Protein AF-A0A4Q3VGS5-F1 (afdb_monomer_lite)

Radius of gyration: 15.01 Å; chains: 1; bounding box: 31×17×40 Å

Structure (mmCIF, N/CA/C/O backbone):
data_AF-A0A4Q3VGS5-F1
#
_entry.id   AF-A0A4Q3VGS5-F1
#
loop_
_atom_site.group_PDB
_atom_site.id
_atom_site.type_symbol
_atom_site.label_atom_id
_atom_site.label_alt_id
_atom_site.label_comp_id
_atom_site.label_asym_id
_atom_site.label_entity_id
_atom_site.label_seq_id
_atom_site.pdbx_PDB_ins_code
_atom_site.Cartn_x
_atom_site.Cartn_y
_atom_site.Cartn_z
_atom_site.occupancy
_atom_site.B_iso_or_equiv
_atom_site.auth_seq_id
_atom_site.auth_comp_id
_atom_site.auth_asym_id
_atom_site.auth_atom_id
_atom_site.pdbx_PDB_model_num
ATOM 1 N N . MET A 1 1 ? -11.404 8.505 12.798 1.00 58.59 1 MET A N 1
ATOM 2 C CA . MET A 1 1 ? -10.579 7.700 13.724 1.00 58.59 1 MET A CA 1
ATOM 3 C C . MET A 1 1 ? -11.371 7.186 14.932 1.00 58.59 1 MET A C 1
ATOM 5 O O . MET A 1 1 ? -10.775 6.544 15.788 1.00 58.59 1 MET A O 1
ATOM 9 N N . LEU A 1 2 ? -12.696 7.394 14.996 1.00 62.38 2 LEU A N 1
ATOM 10 C CA . LEU A 1 2 ? -13.499 7.018 16.166 1.00 62.38 2 LEU A CA 1
ATOM 11 C C . LEU A 1 2 ? -13.453 5.509 16.471 1.00 62.38 2 LEU A C 1
ATOM 13 O O . LEU A 1 2 ? -13.341 5.135 17.630 1.00 62.38 2 LEU A O 1
ATOM 17 N N . LYS A 1 3 ? -13.470 4.650 15.440 1.00 66.94 3 LYS A N 1
ATOM 18 C CA . LYS A 1 3 ? -13.556 3.184 15.603 1.00 66.94 3 LYS A CA 1
ATOM 19 C C . LYS A 1 3 ? -12.352 2.508 16.258 1.00 66.94 3 LYS A C 1
ATOM 21 O O . LYS A 1 3 ? -12.507 1.471 16.887 1.00 66.94 3 LYS A O 1
ATOM 26 N N . MET A 1 4 ? -11.153 3.059 16.081 1.00 71.75 4 MET A N 1
ATOM 27 C CA . MET A 1 4 ? -9.941 2.534 16.726 1.00 71.75 4 MET A CA 1
ATOM 28 C C . MET A 1 4 ? -9.774 3.133 18.125 1.00 71.75 4 MET A C 1
ATOM 30 O O . MET A 1 4 ? -9.380 2.435 19.054 1.00 71.75 4 MET A O 1
ATOM 34 N N . ALA A 1 5 ? -10.116 4.415 18.280 1.00 74.06 5 ALA A N 1
ATOM 35 C CA . ALA A 1 5 ? -9.996 5.136 19.543 1.00 74.06 5 ALA A CA 1
ATOM 36 C C . ALA A 1 5 ? -11.003 4.670 20.611 1.00 74.06 5 ALA A C 1
ATOM 38 O O . ALA A 1 5 ? -10.748 4.855 21.795 1.00 74.06 5 ALA A O 1
ATOM 39 N N . SER A 1 6 ? -12.119 4.042 20.217 1.00 74.31 6 SER A N 1
ATOM 40 C CA . SER A 1 6 ? -13.136 3.532 21.148 1.00 74.31 6 SER A CA 1
ATOM 41 C C . SER A 1 6 ? -12.709 2.286 21.935 1.00 74.31 6 SER A C 1
ATOM 43 O O . SER A 1 6 ? -13.388 1.915 22.889 1.00 74.31 6 SER A O 1
ATOM 45 N N . GLY A 1 7 ? -11.619 1.617 21.539 1.00 80.25 7 GLY A N 1
ATOM 46 C CA . GLY A 1 7 ? -11.180 0.365 22.158 1.00 80.25 7 GLY A CA 1
ATOM 47 C C . GLY A 1 7 ? -12.210 -0.772 22.048 1.00 80.25 7 GLY A C 1
ATOM 48 O O . GLY A 1 7 ? -13.134 -0.738 21.231 1.00 80.25 7 GLY A O 1
ATOM 49 N N . GLY A 1 8 ? -12.029 -1.818 22.859 1.00 86.12 8 GLY A N 1
ATOM 50 C CA . GLY A 1 8 ? -12.964 -2.945 22.949 1.00 86.12 8 GLY A CA 1
ATOM 51 C C . GLY A 1 8 ? -12.917 -3.929 21.771 1.00 86.12 8 GLY A C 1
ATOM 52 O O . GLY A 1 8 ? -11.981 -3.957 20.969 1.00 86.12 8 GLY A O 1
ATOM 53 N N . SER A 1 9 ? -13.938 -4.785 21.679 1.00 85.25 9 SER A N 1
ATOM 54 C CA . SER A 1 9 ? -14.022 -5.865 20.683 1.00 85.25 9 SER A CA 1
ATOM 55 C C . SER A 1 9 ? -14.051 -5.346 19.241 1.00 85.25 9 SER A C 1
ATOM 57 O O . SER A 1 9 ? -13.367 -5.898 18.380 1.00 85.25 9 SER A O 1
ATOM 59 N N . ALA A 1 10 ? -14.768 -4.249 18.985 1.00 84.12 10 ALA A N 1
ATOM 60 C CA . ALA A 1 10 ? -14.845 -3.622 17.666 1.00 84.12 10 ALA A CA 1
ATOM 61 C C . ALA A 1 10 ? -13.477 -3.111 17.180 1.00 84.12 10 ALA A C 1
ATOM 63 O O . ALA A 1 10 ? -13.100 -3.362 16.033 1.00 84.12 10 ALA A O 1
ATOM 64 N N . ALA A 1 11 ? -12.697 -2.470 18.059 1.00 86.69 11 ALA A N 1
ATOM 65 C CA . ALA A 1 11 ? -11.350 -2.013 17.723 1.00 86.69 11 ALA A CA 1
ATOM 66 C C . ALA A 1 11 ? -10.405 -3.191 17.432 1.00 86.69 11 ALA A C 1
ATOM 68 O O . ALA A 1 11 ? -9.575 -3.108 16.531 1.00 86.69 11 ALA A O 1
ATOM 69 N N . ARG A 1 12 ? -10.560 -4.322 18.137 1.00 88.81 12 ARG A N 1
ATOM 70 C CA . ARG A 1 12 ? -9.762 -5.535 17.891 1.00 88.81 12 ARG A CA 1
ATOM 71 C C . ARG A 1 12 ? -10.078 -6.189 16.544 1.00 88.81 12 ARG A C 1
ATOM 73 O O . ARG A 1 12 ? -9.159 -6.619 15.851 1.00 88.81 12 ARG A O 1
ATOM 80 N N . VAL A 1 13 ? -11.354 -6.238 16.157 1.00 90.31 13 VAL A N 1
ATOM 81 C CA . VAL A 1 13 ? -1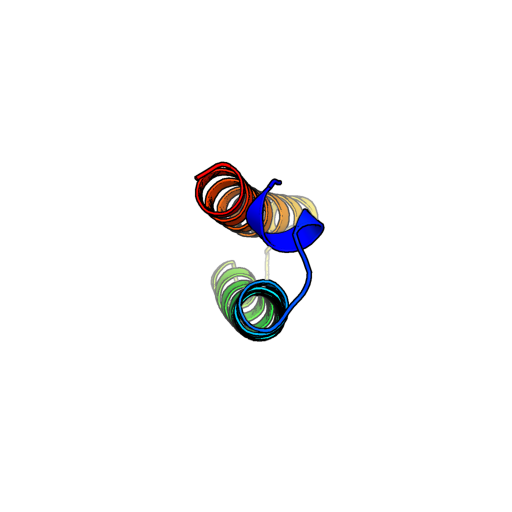1.768 -6.718 14.826 1.00 90.31 13 VAL A CA 1
ATOM 82 C C . VAL A 1 13 ? -11.180 -5.829 13.731 1.00 90.31 13 VAL A C 1
ATOM 84 O O . VAL A 1 13 ? -10.609 -6.338 12.767 1.00 90.31 13 VAL A O 1
ATOM 87 N N . GLU A 1 14 ? -11.257 -4.508 13.898 1.00 90.38 14 GLU A N 1
ATOM 88 C CA . GLU A 1 14 ? -10.695 -3.559 12.934 1.00 90.38 14 GLU A CA 1
ATOM 89 C C . GLU A 1 14 ? -9.164 -3.653 12.858 1.00 90.38 14 GLU A C 1
ATOM 91 O O . GLU A 1 14 ? -8.604 -3.656 11.765 1.00 90.38 14 GLU A O 1
ATOM 96 N N . PHE A 1 15 ? -8.480 -3.820 13.992 1.00 89.88 15 PHE A N 1
ATOM 97 C CA . PHE A 1 15 ? -7.034 -4.029 14.033 1.00 89.88 15 PHE A CA 1
ATOM 98 C C . PHE A 1 15 ? -6.609 -5.291 13.272 1.00 89.88 15 PHE A C 1
ATOM 100 O O . PHE A 1 15 ? -5.730 -5.229 12.411 1.00 89.88 15 PHE A O 1
ATOM 107 N N . ASN A 1 16 ? -7.271 -6.424 13.530 1.00 92.44 16 ASN A N 1
ATOM 108 C CA . ASN A 1 16 ? -7.000 -7.673 12.817 1.00 92.44 16 ASN A CA 1
ATOM 109 C C . ASN A 1 16 ? -7.232 -7.512 11.310 1.00 92.44 16 ASN A C 1
ATOM 111 O O . ASN A 1 16 ? -6.414 -7.953 10.504 1.00 92.44 16 ASN A O 1
ATOM 115 N N . ARG A 1 17 ? -8.306 -6.815 10.922 1.00 92.69 17 ARG A N 1
ATOM 116 C CA . ARG A 1 17 ? -8.578 -6.493 9.519 1.00 92.69 17 ARG A CA 1
ATOM 117 C C . ARG A 1 17 ? -7.457 -5.656 8.899 1.00 92.69 17 ARG A C 1
ATOM 119 O O . ARG A 1 17 ? -7.022 -5.960 7.796 1.00 92.69 17 ARG A O 1
ATOM 126 N N . MET A 1 18 ? -6.961 -4.634 9.596 1.00 92.50 18 MET A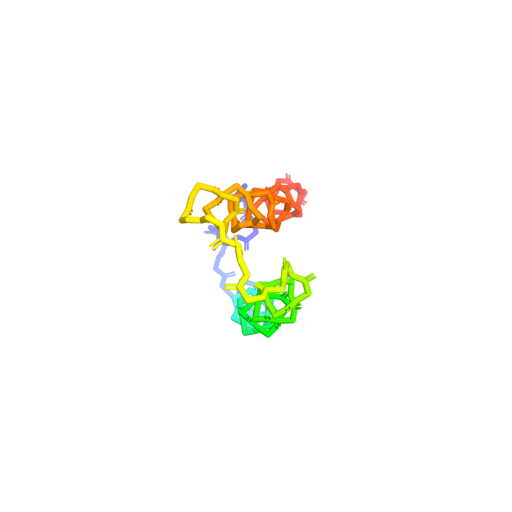 N 1
ATOM 127 C CA . MET A 1 18 ? -5.855 -3.800 9.111 1.00 92.50 18 MET A CA 1
ATOM 128 C C . MET A 1 18 ? -4.545 -4.583 8.943 1.00 92.50 18 MET A C 1
ATOM 130 O O . MET A 1 18 ? -3.775 -4.283 8.030 1.00 92.50 18 MET A O 1
ATOM 134 N N . ILE A 1 19 ? -4.286 -5.590 9.787 1.00 93.50 19 ILE A N 1
ATOM 135 C CA . ILE A 1 19 ? -3.140 -6.496 9.615 1.00 93.50 19 ILE A CA 1
ATOM 136 C C . ILE A 1 19 ? -3.284 -7.298 8.323 1.00 93.50 19 ILE A C 1
ATOM 138 O O . ILE A 1 19 ? -2.357 -7.306 7.514 1.00 93.50 19 ILE A O 1
ATOM 142 N N . VAL A 1 20 ? -4.443 -7.927 8.107 1.00 95.81 20 VAL A N 1
ATOM 143 C CA . VAL A 1 20 ? -4.713 -8.702 6.886 1.00 95.81 20 VAL A CA 1
ATOM 144 C C . VAL A 1 20 ? -4.558 -7.817 5.648 1.00 95.81 20 VAL A C 1
ATOM 146 O O . VAL A 1 20 ? -3.816 -8.161 4.731 1.00 95.81 20 VAL A O 1
ATOM 149 N N . GLU A 1 21 ? -5.146 -6.619 5.666 1.00 95.12 21 GLU A N 1
ATOM 150 C CA . GLU A 1 21 ? -5.039 -5.653 4.567 1.00 95.12 21 GLU A CA 1
ATOM 151 C C . GLU A 1 21 ? -3.584 -5.241 4.277 1.00 95.12 21 GLU A C 1
ATOM 153 O O . GLU A 1 21 ? -3.242 -4.981 3.121 1.00 95.12 21 GLU A O 1
ATOM 158 N N . LYS A 1 22 ? -2.712 -5.190 5.296 1.00 94.25 22 LYS A N 1
ATOM 159 C CA . LYS A 1 22 ? -1.279 -4.903 5.117 1.00 94.25 22 LYS A CA 1
ATOM 160 C C . LYS A 1 22 ? -0.560 -6.053 4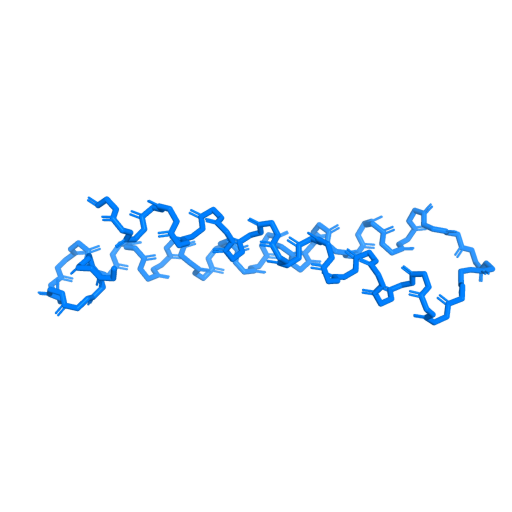.4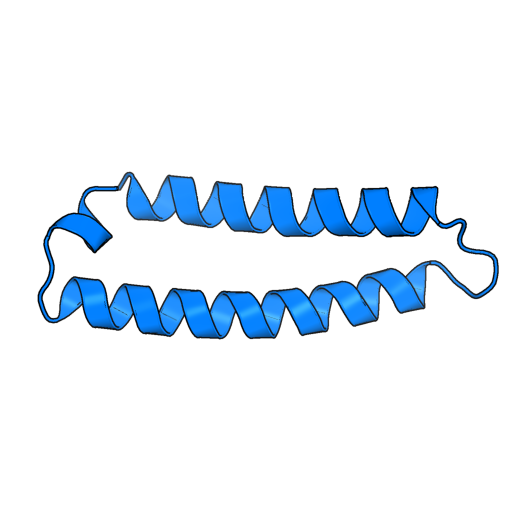06 1.00 94.25 22 LYS A C 1
ATOM 162 O O . LYS A 1 22 ? 0.227 -5.790 3.499 1.00 94.25 22 LYS A O 1
ATOM 167 N N . VAL A 1 23 ? -0.841 -7.300 4.784 1.00 95.38 23 VAL A N 1
ATOM 168 C CA . VAL A 1 23 ? -0.257 -8.491 4.139 1.00 95.38 23 VAL A CA 1
ATOM 169 C C . VAL A 1 23 ? -0.716 -8.594 2.683 1.00 95.38 23 VAL A C 1
ATOM 171 O O . VAL A 1 23 ? 0.105 -8.756 1.783 1.00 95.38 23 VAL A O 1
ATOM 174 N N . GLU A 1 24 ? -2.009 -8.402 2.428 1.00 96.00 24 GLU A N 1
ATOM 175 C CA . GLU A 1 24 ? -2.558 -8.380 1.068 1.00 96.00 24 GLU A CA 1
ATOM 176 C C . GLU A 1 24 ? -1.955 -7.259 0.216 1.00 96.00 24 GLU A C 1
ATOM 178 O O . GLU A 1 24 ? -1.682 -7.453 -0.968 1.00 96.00 24 GLU A O 1
ATOM 183 N N . ALA A 1 25 ? -1.739 -6.074 0.797 1.00 96.06 25 ALA A N 1
ATOM 184 C CA . ALA A 1 25 ? -1.118 -4.961 0.089 1.00 96.06 25 ALA A CA 1
ATOM 185 C C . ALA A 1 25 ? 0.338 -5.263 -0.292 1.00 96.06 25 ALA A C 1
ATOM 187 O O . ALA A 1 25 ? 0.752 -4.875 -1.380 1.00 96.06 25 ALA A O 1
ATOM 188 N N . ALA A 1 26 ? 1.091 -5.975 0.551 1.00 94.81 26 ALA A N 1
ATOM 189 C CA . ALA A 1 26 ? 2.449 -6.404 0.222 1.00 94.81 26 ALA A CA 1
ATOM 190 C C . ALA A 1 26 ? 2.460 -7.394 -0.956 1.00 94.81 26 ALA A C 1
ATOM 192 O O . ALA A 1 26 ? 3.213 -7.200 -1.908 1.00 94.81 26 ALA A O 1
ATOM 193 N N . ALA A 1 27 ? 1.568 -8.391 -0.951 1.00 96.56 27 ALA A N 1
ATOM 194 C CA . ALA A 1 27 ? 1.432 -9.329 -2.068 1.00 96.56 27 ALA A CA 1
ATOM 195 C C . ALA A 1 27 ? 1.027 -8.615 -3.374 1.00 96.56 27 ALA A C 1
ATOM 197 O O . ALA A 1 27 ? 1.626 -8.836 -4.423 1.00 96.56 27 ALA A O 1
ATOM 198 N N . GLN A 1 28 ? 0.060 -7.693 -3.300 1.00 96.69 28 GLN A N 1
ATOM 199 C CA . GLN A 1 28 ? -0.357 -6.875 -4.445 1.00 96.69 28 GLN A CA 1
ATOM 200 C C . GLN A 1 28 ? 0.771 -5.981 -4.963 1.00 96.69 28 GLN A C 1
ATOM 202 O O . GLN A 1 28 ? 0.843 -5.735 -6.167 1.00 96.69 28 GLN A O 1
ATOM 207 N N . LEU A 1 29 ? 1.627 -5.470 -4.073 1.00 96.88 29 LEU A N 1
ATOM 208 C CA . LEU A 1 29 ? 2.777 -4.672 -4.470 1.00 96.88 29 LEU A CA 1
ATOM 209 C C . LEU A 1 29 ? 3.775 -5.515 -5.251 1.00 96.88 29 LEU A C 1
ATOM 211 O O . LEU A 1 29 ? 4.178 -5.090 -6.326 1.00 96.88 29 LEU A O 1
ATOM 215 N N . GLN A 1 30 ? 4.114 -6.705 -4.751 1.00 95.88 30 GLN A N 1
ATOM 216 C CA . GLN A 1 30 ? 5.046 -7.604 -5.429 1.00 95.88 30 GLN A CA 1
ATOM 217 C C . GLN A 1 30 ? 4.583 -7.895 -6.858 1.00 95.88 30 GLN A C 1
ATOM 219 O O . GLN A 1 30 ? 5.306 -7.607 -7.803 1.00 95.88 30 GLN A O 1
ATOM 224 N N . THR A 1 31 ? 3.326 -8.318 -7.032 1.00 96.19 31 THR A N 1
ATOM 225 C CA . THR A 1 31 ? 2.763 -8.576 -8.367 1.00 96.19 31 THR A CA 1
ATOM 226 C C . THR A 1 31 ? 2.806 -7.344 -9.272 1.00 96.19 31 THR A C 1
ATOM 228 O O . THR A 1 31 ? 3.053 -7.461 -10.471 1.00 96.19 31 THR A O 1
ATOM 231 N N . ARG A 1 32 ? 2.563 -6.145 -8.725 1.00 95.44 32 ARG A N 1
ATOM 232 C CA . ARG A 1 32 ? 2.654 -4.905 -9.506 1.00 95.44 32 ARG A CA 1
ATOM 233 C C . ARG A 1 32 ? 4.082 -4.609 -9.932 1.00 95.44 32 ARG A C 1
ATOM 235 O O . ARG A 1 32 ? 4.271 -4.238 -11.083 1.00 95.44 32 ARG A O 1
ATOM 242 N N . LEU A 1 33 ? 5.050 -4.756 -9.035 1.00 95.94 33 LEU A N 1
ATOM 243 C CA . LEU A 1 33 ? 6.458 -4.532 -9.350 1.00 95.94 33 LEU A CA 1
ATOM 244 C C . LEU A 1 33 ? 6.947 -5.535 -10.398 1.00 95.94 33 LEU A C 1
ATOM 246 O O . LEU A 1 33 ? 7.540 -5.116 -11.384 1.00 95.94 33 LEU A O 1
ATOM 250 N N . ASP A 1 34 ? 6.591 -6.813 -10.262 1.00 95.75 34 ASP A N 1
ATOM 251 C CA . ASP A 1 34 ? 6.922 -7.849 -11.248 1.00 95.75 34 ASP A CA 1
ATOM 252 C C . ASP A 1 34 ? 6.338 -7.511 -12.633 1.00 95.75 34 ASP A C 1
ATOM 254 O O . ASP A 1 34 ? 6.987 -7.699 -13.661 1.00 95.75 34 ASP A O 1
ATOM 258 N N . SER A 1 35 ? 5.125 -6.941 -12.672 1.00 95.69 35 SER A N 1
ATOM 259 C CA . SER A 1 35 ? 4.468 -6.538 -13.922 1.00 95.69 35 SER A CA 1
ATOM 260 C C . SER A 1 35 ? 5.100 -5.329 -14.625 1.00 95.69 35 SER A C 1
ATOM 262 O O . SER A 1 35 ? 4.802 -5.101 -15.796 1.00 95.69 35 SER A O 1
ATOM 264 N N . LEU A 1 36 ? 5.959 -4.554 -13.948 1.00 94.62 36 LEU A N 1
ATOM 265 C CA . LEU A 1 36 ? 6.684 -3.439 -14.575 1.00 94.62 36 LEU A CA 1
ATOM 266 C C . LEU A 1 36 ? 7.806 -3.926 -15.506 1.00 94.62 36 LEU A C 1
ATOM 268 O O . LEU A 1 36 ? 8.259 -3.161 -16.356 1.00 94.62 36 LEU A O 1
ATOM 272 N N . GLY A 1 37 ? 8.217 -5.189 -15.376 1.00 94.06 37 GLY A N 1
ATOM 273 C CA . GLY A 1 37 ? 9.248 -5.803 -16.203 1.00 94.06 37 GLY A CA 1
ATOM 274 C C . GLY A 1 37 ? 10.683 -5.524 -15.729 1.00 94.06 37 GLY A C 1
ATOM 275 O O . GLY A 1 37 ? 10.905 -4.771 -14.780 1.00 94.06 37 GLY A O 1
ATOM 276 N N . PRO A 1 38 ? 11.676 -6.155 -16.381 1.00 91.75 38 PRO A N 1
ATOM 277 C CA . PRO A 1 38 ? 13.073 -6.139 -15.941 1.00 91.75 38 PRO A CA 1
ATOM 278 C C . PRO A 1 38 ? 13.757 -4.769 -16.075 1.00 91.75 38 PRO A C 1
ATOM 280 O O . PRO A 1 38 ? 14.685 -4.485 -15.323 1.00 91.75 38 PRO A O 1
ATOM 283 N N . ASP A 1 39 ? 13.277 -3.908 -16.975 1.00 94.25 39 ASP A N 1
ATOM 284 C CA . ASP A 1 39 ? 13.840 -2.572 -17.224 1.00 94.25 39 ASP A CA 1
ATOM 285 C C . ASP A 1 39 ? 13.169 -1.471 -16.379 1.00 94.25 39 ASP A C 1
ATOM 287 O O . ASP A 1 39 ? 13.334 -0.273 -16.635 1.00 94.25 39 ASP A O 1
ATOM 291 N N . ALA A 1 40 ? 12.373 -1.856 -15.375 1.00 95.19 40 ALA A N 1
ATOM 292 C CA . ALA A 1 40 ? 11.686 -0.914 -14.506 1.00 95.19 40 ALA A CA 1
ATOM 293 C C . ALA A 1 40 ? 12.686 -0.024 -13.757 1.00 95.19 40 ALA A C 1
ATOM 295 O O . ALA A 1 40 ? 13.557 -0.488 -13.018 1.00 95.19 40 ALA A O 1
ATOM 296 N N . THR A 1 41 ? 12.532 1.291 -13.906 1.00 97.06 41 THR A N 1
ATOM 297 C CA . THR A 1 41 ? 13.378 2.242 -13.185 1.00 97.06 41 THR A CA 1
ATOM 298 C C . THR A 1 41 ? 13.007 2.277 -11.699 1.00 97.06 41 THR A C 1
ATOM 300 O O . THR A 1 41 ? 11.843 2.054 -11.340 1.00 97.06 41 THR A O 1
ATOM 303 N N . PRO A 1 42 ? 13.947 2.646 -10.809 1.00 96.19 42 PRO A N 1
ATOM 304 C CA . PRO A 1 42 ? 13.635 2.859 -9.397 1.00 96.19 42 PRO A CA 1
ATOM 305 C C . PRO A 1 42 ? 12.464 3.830 -9.178 1.00 96.19 42 PRO A C 1
ATOM 307 O O . PRO A 1 42 ? 11.645 3.616 -8.286 1.00 96.19 42 PRO A O 1
ATOM 310 N N . GLN A 1 43 ? 12.345 4.859 -10.028 1.00 97.69 43 GLN A N 1
ATOM 311 C CA . GLN A 1 43 ? 11.254 5.831 -9.965 1.00 97.69 43 GLN A CA 1
ATOM 312 C C . GLN A 1 43 ? 9.894 5.196 -10.290 1.00 97.69 43 GLN A C 1
ATOM 314 O O . GLN A 1 43 ? 8.939 5.400 -9.545 1.00 97.69 43 GLN A O 1
ATOM 319 N N . ALA A 1 44 ? 9.806 4.380 -11.345 1.00 96.19 44 ALA A N 1
ATOM 320 C CA . ALA A 1 44 ? 8.563 3.696 -11.706 1.00 96.19 44 ALA A CA 1
ATOM 321 C C . ALA A 1 44 ? 8.086 2.749 -10.586 1.00 96.19 44 ALA A C 1
ATOM 323 O O . ALA A 1 44 ? 6.900 2.723 -10.242 1.00 96.19 44 ALA A O 1
ATOM 324 N N . SER A 1 45 ? 9.021 2.025 -9.966 1.00 96.69 45 SER A N 1
ATOM 325 C CA . SER A 1 45 ? 8.753 1.156 -8.814 1.00 96.69 45 SER A CA 1
ATOM 326 C C . SER A 1 45 ? 8.276 1.941 -7.588 1.00 96.69 45 SER A C 1
ATOM 328 O O . SER A 1 45 ? 7.328 1.529 -6.905 1.00 96.69 45 SER A O 1
ATOM 330 N N . LEU A 1 46 ? 8.881 3.102 -7.320 1.00 97.38 46 LEU A N 1
ATOM 331 C CA . LEU A 1 46 ? 8.454 3.998 -6.247 1.00 97.38 46 LEU A CA 1
ATOM 332 C C . LEU A 1 46 ? 7.036 4.530 -6.495 1.00 97.38 46 LEU A C 1
ATOM 334 O O . LEU A 1 46 ? 6.188 4.447 -5.606 1.00 97.38 46 LEU A O 1
ATOM 338 N N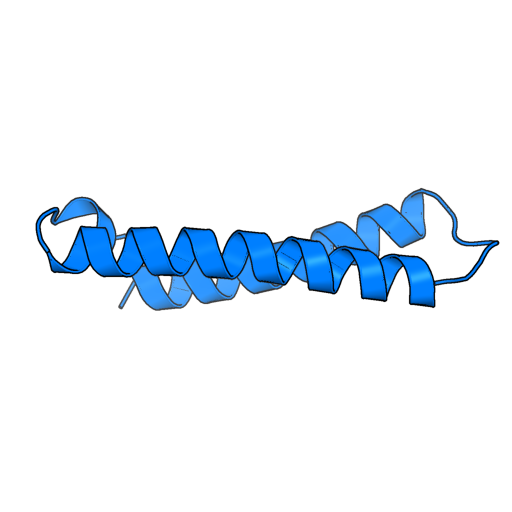 . ASP A 1 47 ? 6.747 5.006 -7.704 1.00 97.56 47 ASP A N 1
ATOM 339 C CA . ASP A 1 47 ? 5.434 5.546 -8.065 1.00 97.56 47 ASP A CA 1
ATOM 340 C C . ASP A 1 47 ? 4.332 4.482 -7.949 1.00 97.56 47 ASP A C 1
ATOM 342 O O . ASP A 1 47 ? 3.257 4.741 -7.392 1.00 97.56 47 ASP A O 1
ATOM 346 N N . ALA A 1 48 ? 4.603 3.251 -8.398 1.00 96.50 48 ALA A N 1
ATOM 347 C CA . ALA A 1 48 ? 3.689 2.122 -8.242 1.00 96.50 48 ALA A CA 1
ATOM 348 C C . ALA A 1 48 ? 3.409 1.806 -6.762 1.00 96.50 48 ALA A C 1
ATOM 350 O O . ALA A 1 48 ? 2.251 1.578 -6.379 1.00 96.50 48 ALA A O 1
ATOM 351 N N . THR A 1 49 ? 4.453 1.856 -5.929 1.00 96.75 49 THR A N 1
ATOM 352 C CA . THR A 1 49 ? 4.370 1.651 -4.477 1.00 96.75 49 THR A CA 1
ATOM 353 C C . THR A 1 49 ? 3.510 2.722 -3.812 1.00 96.75 49 THR A C 1
ATOM 355 O O . THR A 1 49 ? 2.531 2.404 -3.128 1.00 96.75 49 THR A O 1
ATOM 358 N N . LEU A 1 50 ? 3.821 3.999 -4.055 1.00 97.62 50 LEU A N 1
ATOM 359 C CA . LEU A 1 50 ? 3.100 5.135 -3.481 1.00 97.62 50 LEU A CA 1
ATOM 360 C C . LEU A 1 50 ? 1.632 5.138 -3.906 1.00 97.62 50 LEU A C 1
ATOM 362 O O . LEU A 1 50 ? 0.747 5.365 -3.077 1.00 97.62 50 LEU A O 1
ATOM 366 N N . ARG A 1 51 ? 1.344 4.817 -5.171 1.00 97.12 51 ARG A N 1
ATOM 367 C CA . ARG A 1 51 ? -0.029 4.747 -5.681 1.00 97.12 51 ARG A CA 1
ATOM 368 C C . ARG A 1 51 ? -0.841 3.645 -5.005 1.00 97.12 51 ARG A C 1
ATOM 370 O O . ARG A 1 51 ? -1.998 3.874 -4.645 1.00 97.12 51 ARG A O 1
ATOM 377 N N . LEU A 1 52 ? -0.261 2.455 -4.824 1.00 96.94 52 LEU A N 1
ATOM 378 C CA . LEU A 1 52 ? -0.935 1.350 -4.139 1.00 96.94 52 LEU A CA 1
ATOM 379 C C . LEU A 1 52 ? -1.213 1.699 -2.672 1.00 96.94 52 LEU A C 1
ATOM 381 O O . LEU A 1 52 ? -2.363 1.624 -2.228 1.00 96.94 52 LEU A O 1
ATOM 385 N N . TYR A 1 53 ? -0.184 2.109 -1.929 1.00 95.19 53 TYR A N 1
ATOM 386 C CA . TYR A 1 53 ? -0.328 2.412 -0.506 1.00 95.19 53 TYR A CA 1
ATOM 387 C C . TYR A 1 53 ? -1.207 3.635 -0.255 1.00 95.19 53 TYR A C 1
ATOM 389 O O . TYR A 1 53 ? -2.063 3.581 0.628 1.00 95.19 53 TYR A O 1
ATOM 397 N N . GLY A 1 54 ? -1.111 4.683 -1.074 1.00 95.94 54 GLY 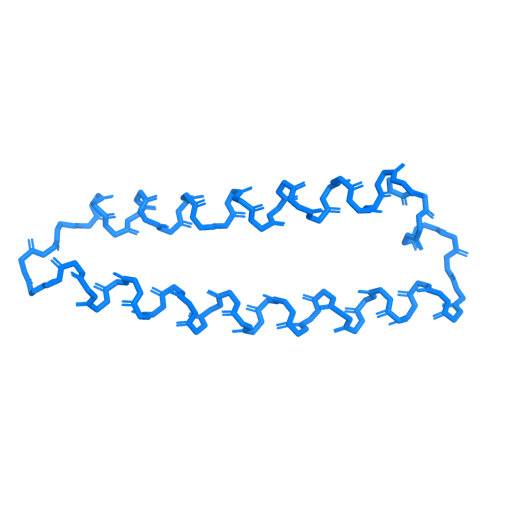A N 1
ATOM 398 C CA . GLY A 1 54 ? -2.004 5.842 -1.000 1.00 95.94 54 GLY A CA 1
ATOM 399 C C . GLY A 1 54 ? -3.482 5.461 -1.149 1.00 95.94 54 GLY A C 1
ATOM 400 O O . GLY A 1 54 ? -4.334 5.944 -0.395 1.00 95.94 54 GLY A O 1
ATOM 401 N N . GLY A 1 55 ? -3.794 4.526 -2.054 1.00 96.00 55 GLY A N 1
ATOM 402 C CA . GLY A 1 55 ? -5.137 3.963 -2.204 1.00 96.00 55 GLY A CA 1
ATOM 403 C C . GLY A 1 55 ? -5.612 3.202 -0.960 1.00 96.00 55 GLY A C 1
ATOM 404 O O . GLY A 1 55 ? -6.720 3.445 -0.473 1.00 96.00 55 GLY A O 1
ATOM 405 N N . LYS A 1 56 ? -4.764 2.328 -0.399 1.00 95.38 56 LYS A N 1
ATOM 406 C CA . LYS A 1 56 ? -5.076 1.559 0.822 1.00 95.38 56 LYS A CA 1
ATOM 407 C C . LYS A 1 56 ? -5.276 2.467 2.039 1.00 95.38 56 LYS A C 1
ATOM 409 O O . LYS A 1 56 ? -6.260 2.308 2.761 1.00 95.38 56 LYS A O 1
ATOM 414 N N . VAL A 1 57 ? -4.414 3.468 2.221 1.00 93.88 57 VAL A N 1
ATOM 415 C CA . VAL A 1 57 ? -4.531 4.477 3.287 1.00 93.88 57 VAL A CA 1
ATOM 416 C C . VAL A 1 57 ? -5.820 5.280 3.133 1.00 93.88 57 VAL A C 1
ATOM 418 O O . VAL A 1 57 ? -6.535 5.489 4.112 1.00 93.88 57 VAL A O 1
ATOM 421 N N . SER A 1 58 ? -6.175 5.682 1.911 1.00 94.62 58 SER A N 1
ATOM 422 C CA . SER A 1 58 ? -7.421 6.410 1.655 1.00 94.62 58 SER A CA 1
ATOM 423 C C . SER A 1 58 ? -8.656 5.575 1.996 1.00 94.62 58 SER A C 1
ATOM 425 O O . SER A 1 58 ? -9.588 6.080 2.627 1.00 94.62 58 SER A O 1
ATOM 427 N N . ALA A 1 59 ? -8.666 4.293 1.622 1.00 93.44 59 ALA A N 1
ATOM 428 C CA . ALA A 1 59 ? -9.752 3.375 1.954 1.00 93.44 59 ALA A CA 1
ATOM 429 C C . ALA A 1 59 ? -9.885 3.176 3.472 1.00 93.44 59 ALA A C 1
ATOM 431 O O . ALA A 1 59 ? -10.988 3.279 4.015 1.00 93.44 59 ALA A O 1
ATOM 432 N N . ASN A 1 60 ? -8.760 2.980 4.164 1.00 91.81 60 ASN A N 1
ATOM 433 C CA . ASN A 1 60 ? -8.719 2.866 5.617 1.00 91.81 60 ASN A CA 1
ATOM 434 C C . ASN A 1 60 ? -9.232 4.149 6.295 1.00 91.81 60 ASN A C 1
ATOM 436 O O . ASN A 1 60 ? -10.134 4.087 7.129 1.00 91.81 60 ASN A O 1
ATOM 440 N N . ARG A 1 61 ? -8.769 5.328 5.855 1.00 90.44 61 ARG A N 1
ATOM 441 C CA . ARG A 1 61 ? -9.223 6.628 6.374 1.00 90.44 61 ARG A CA 1
ATOM 442 C C . ARG A 1 61 ? -10.737 6.793 6.259 1.00 90.44 61 ARG A C 1
ATOM 444 O O . ARG A 1 61 ? -11.366 7.169 7.244 1.00 90.44 61 ARG A O 1
ATOM 451 N N . ARG A 1 62 ? -11.321 6.480 5.094 1.00 91.38 62 ARG A N 1
ATOM 452 C CA . ARG A 1 62 ? -12.781 6.539 4.867 1.00 91.38 62 ARG A CA 1
ATOM 453 C C . ARG A 1 62 ? -13.549 5.581 5.777 1.00 91.38 62 ARG A C 1
ATOM 455 O O . ARG A 1 62 ? -14.637 5.911 6.237 1.00 91.38 62 ARG A O 1
ATOM 462 N N . ARG A 1 63 ? -13.008 4.387 6.026 1.00 89.31 63 ARG A N 1
ATOM 463 C CA . ARG A 1 63 ? -13.649 3.383 6.884 1.00 89.31 63 ARG A CA 1
ATOM 464 C C . ARG A 1 63 ? -13.588 3.756 8.362 1.00 89.31 63 ARG A C 1
ATOM 466 O O . ARG A 1 63 ? -14.583 3.574 9.051 1.00 89.31 63 ARG A O 1
ATOM 473 N N . LEU A 1 64 ? -12.453 4.286 8.821 1.00 86.19 64 LEU A N 1
ATOM 474 C CA . LEU A 1 64 ? -12.232 4.699 10.210 1.00 86.19 64 LEU A CA 1
ATOM 475 C C . LEU A 1 64 ? -12.865 6.055 10.557 1.00 86.19 64 LEU A C 1
ATOM 477 O O . LEU A 1 64 ? -12.909 6.429 11.735 1.00 86.19 64 LEU A O 1
ATOM 481 N N . SER A 1 65 ? -13.245 6.858 9.559 1.00 82.81 65 SER A N 1
ATOM 482 C CA . SER A 1 65 ? -14.011 8.096 9.755 1.00 82.81 65 SER A CA 1
ATOM 483 C C . SER A 1 65 ? -15.518 7.860 9.847 1.00 82.81 65 SER A C 1
ATOM 485 O O . SER A 1 65 ? -16.201 8.695 10.425 1.00 82.81 65 SER A O 1
ATOM 487 N N . ARG A 1 66 ? -16.014 6.760 9.271 1.00 68.44 66 ARG A N 1
ATOM 488 C CA . ARG A 1 66 ? -17.357 6.224 9.536 1.00 68.44 66 ARG A CA 1
ATOM 489 C C . ARG A 1 66 ? -17.355 5.446 10.843 1.00 68.44 66 ARG A C 1
ATOM 491 O O . ARG A 1 66 ? -18.454 5.142 11.330 1.00 68.44 66 ARG A O 1
#

pLDDT: mean 90.79, std 8.89, range [58.59, 97.69]

Secondary structure (DSSP, 8-state):
-HHHHT-HHHHHHHHHHHHHHHHHHHHHHHHHHHHT-TT--HHHHHHHHHHHHHHHHHHHHHHHH-

Foldseek 3Di:
DCQCVVDDPSNVVLVVVVVVLVVVLVVVLVVVVVVCDDPDDPVNSVVSNCVSVVVSVVVSVVVVVD

Sequence (66 aa):
MLKMASGGSAARVEFNRMIVEKVEAAAQLQTRLDSLGPDATPQASLDATLRLYGGKVSANRRRLSR